Protein AF-A0A2E2UYT7-F1 (afdb_monomer_lite)

pLDDT: mean 88.05, std 10.07, range [50.88, 98.19]

Foldseek 3Di:
DKFKFFFDFPCLVVLCVQCVVVVWDKDFQWAWDFDCDPNDTDTDIDGPDTRMIITDPVRPPPDLVVSCVTHGTPHTDADPVPRHTDDDDPVVVVVSVVVRVDHDPPVPDDVPDDDADCDDPRNVD

Structure (mmCIF, N/CA/C/O backbone):
data_AF-A0A2E2UYT7-F1
#
_entry.id   AF-A0A2E2UYT7-F1
#
loop_
_atom_site.group_PDB
_atom_site.id
_atom_site.type_symbol
_atom_site.label_atom_id
_atom_site.label_alt_id
_atom_site.label_comp_id
_atom_site.label_asym_id
_atom_site.label_entity_id
_atom_site.label_seq_id
_atom_site.pdbx_PDB_ins_code
_atom_site.Cartn_x
_atom_site.Cartn_y
_atom_site.Cartn_z
_atom_site.occupancy
_atom_site.B_iso_or_equiv
_atom_site.auth_seq_id
_atom_site.auth_comp_id
_atom_site.auth_asym_id
_atom_site.auth_atom_id
_atom_site.pdbx_PDB_model_num
ATOM 1 N N . MET A 1 1 ? 12.264 -11.158 -4.122 1.00 91.12 1 MET A N 1
ATOM 2 C CA . MET A 1 1 ? 12.821 -9.828 -3.777 1.00 91.12 1 MET A CA 1
ATOM 3 C C . MET A 1 1 ? 11.719 -8.816 -4.000 1.00 91.12 1 MET A C 1
ATOM 5 O O . MET A 1 1 ? 11.040 -8.932 -5.010 1.00 91.12 1 MET A O 1
ATOM 9 N N . TRP A 1 2 ? 11.521 -7.860 -3.102 1.00 95.00 2 TRP A N 1
ATOM 10 C CA . TRP A 1 2 ? 10.438 -6.883 -3.206 1.00 95.00 2 TRP A CA 1
ATOM 11 C C . TRP A 1 2 ? 10.981 -5.487 -3.465 1.00 95.00 2 TRP A C 1
ATOM 13 O O . TRP A 1 2 ? 11.910 -5.069 -2.789 1.00 95.00 2 TRP A O 1
ATOM 23 N N . ALA A 1 3 ? 10.394 -4.752 -4.403 1.00 94.94 3 ALA A N 1
ATOM 24 C CA . ALA A 1 3 ? 10.626 -3.321 -4.559 1.00 94.94 3 ALA A CA 1
ATOM 25 C C . ALA A 1 3 ? 9.562 -2.506 -3.824 1.00 94.94 3 ALA A C 1
ATOM 27 O O . ALA A 1 3 ? 8.464 -2.992 -3.541 1.00 94.94 3 ALA A O 1
ATOM 28 N N . VAL A 1 4 ? 9.880 -1.240 -3.564 1.00 96.06 4 VAL A N 1
ATOM 29 C CA . VAL A 1 4 ? 8.950 -0.268 -2.983 1.00 96.06 4 VAL A CA 1
ATOM 30 C C . VAL A 1 4 ? 8.527 0.725 -4.056 1.00 96.06 4 VAL A C 1
ATOM 32 O O . VAL A 1 4 ? 9.374 1.355 -4.688 1.00 96.06 4 VAL A O 1
ATOM 35 N N . ALA A 1 5 ? 7.223 0.902 -4.241 1.00 96.56 5 ALA A N 1
ATOM 36 C CA . ALA A 1 5 ? 6.669 1.956 -5.078 1.00 96.56 5 ALA A CA 1
ATOM 37 C C . ALA A 1 5 ? 5.886 2.957 -4.229 1.00 96.56 5 ALA A C 1
ATOM 39 O O . ALA A 1 5 ? 5.172 2.591 -3.296 1.00 96.56 5 ALA A O 1
ATOM 40 N N . GLN A 1 6 ? 6.018 4.233 -4.574 1.00 97.75 6 GLN A N 1
ATOM 41 C CA . GLN A 1 6 ? 5.178 5.296 -4.058 1.00 97.75 6 GLN A CA 1
ATOM 42 C C . GLN A 1 6 ? 3.874 5.332 -4.859 1.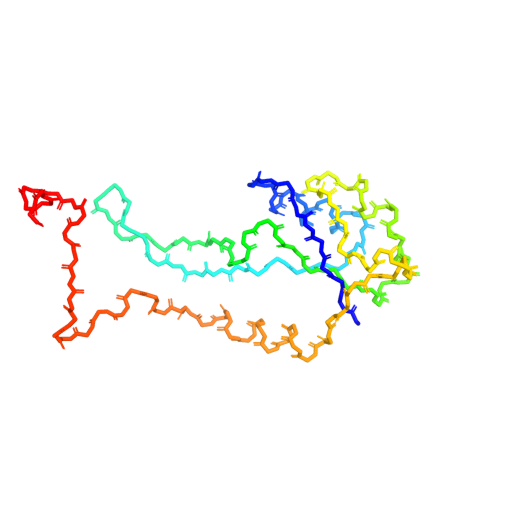00 97.75 6 GLN A C 1
ATOM 44 O O . GLN A 1 6 ? 3.898 5.411 -6.090 1.00 97.75 6 GLN A O 1
ATOM 49 N N . THR A 1 7 ? 2.736 5.317 -4.178 1.00 98.19 7 THR A N 1
ATOM 50 C CA . THR A 1 7 ? 1.414 5.502 -4.779 1.00 98.19 7 THR A CA 1
ATOM 51 C C . THR A 1 7 ? 1.043 6.984 -4.820 1.00 98.19 7 THR A C 1
ATOM 53 O O . THR A 1 7 ? 1.644 7.830 -4.154 1.00 98.19 7 THR A O 1
ATOM 56 N N . LYS A 1 8 ? 0.024 7.325 -5.607 1.00 97.50 8 LYS A N 1
ATOM 57 C CA . LYS A 1 8 ? -0.636 8.628 -5.519 1.00 97.50 8 LYS A CA 1
ATOM 58 C C . LYS A 1 8 ? -1.403 8.719 -4.190 1.00 97.50 8 LYS A C 1
ATOM 60 O O . LYS A 1 8 ? -1.909 7.690 -3.728 1.00 97.50 8 LYS A O 1
ATOM 65 N N . PRO A 1 9 ? -1.539 9.923 -3.603 1.00 96.19 9 PRO A N 1
ATOM 66 C CA . PRO A 1 9 ? -2.259 10.102 -2.348 1.00 96.19 9 PRO A CA 1
ATOM 67 C C . PRO A 1 9 ? -3.666 9.505 -2.386 1.00 96.19 9 PRO A C 1
ATOM 69 O O . PRO A 1 9 ? -4.446 9.837 -3.282 1.00 96.19 9 PRO A O 1
ATOM 72 N N . LYS A 1 10 ? -3.991 8.649 -1.407 1.00 94.56 10 LYS A N 1
ATOM 73 C CA . LYS A 1 10 ? -5.303 7.990 -1.246 1.00 94.56 10 LYS A CA 1
ATOM 74 C C . LYS A 1 10 ? -5.708 7.055 -2.401 1.00 94.56 10 LYS A C 1
ATOM 76 O O . LYS A 1 10 ? -6.884 6.717 -2.530 1.00 94.56 10 LYS A O 1
ATOM 81 N N . GLN A 1 11 ? -4.774 6.669 -3.274 1.00 97.50 11 GLN A N 1
ATOM 82 C CA . GLN A 1 11 ? -5.019 5.752 -4.397 1.00 97.50 11 GLN A CA 1
ATOM 83 C C . GLN A 1 11 ? -4.328 4.394 -4.222 1.00 97.50 11 GLN A C 1
ATOM 85 O O . GLN A 1 11 ? -4.157 3.667 -5.195 1.00 97.50 11 GLN A O 1
ATOM 90 N N . GLU A 1 12 ? -3.948 4.028 -3.002 1.00 97.75 12 GLU A N 1
ATOM 91 C CA . GLU A 1 12 ? -3.230 2.793 -2.684 1.00 97.75 12 GLU A CA 1
ATOM 92 C C . GLU A 1 12 ? -3.985 1.545 -3.157 1.00 97.75 12 GLU A C 1
ATOM 94 O O . GLU A 1 12 ? -3.436 0.733 -3.898 1.00 97.75 12 GLU A O 1
ATOM 99 N N . HIS A 1 13 ? -5.272 1.433 -2.817 1.00 97.00 13 HIS A N 1
ATOM 100 C CA . HIS A 1 13 ? -6.115 0.314 -3.253 1.00 97.00 13 HIS A CA 1
ATOM 101 C C . HIS A 1 13 ? -6.292 0.274 -4.774 1.00 97.00 13 HIS A C 1
ATOM 103 O O . HIS A 1 13 ? -6.305 -0.792 -5.382 1.00 97.00 13 HIS A O 1
ATOM 109 N N . LYS A 1 14 ? -6.389 1.444 -5.417 1.00 97.69 14 LYS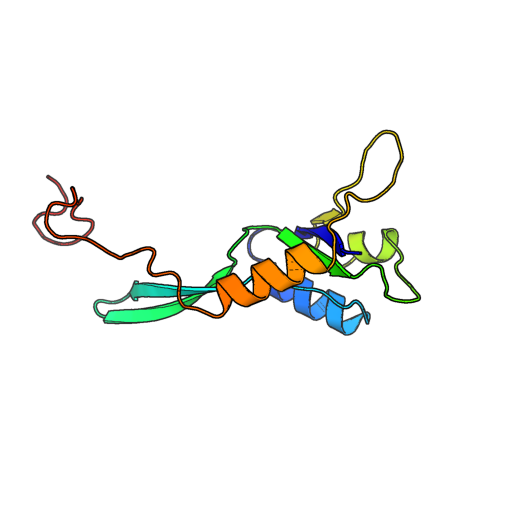 A N 1
ATOM 110 C CA . LYS A 1 14 ? -6.463 1.528 -6.880 1.00 97.69 14 LYS A CA 1
ATOM 111 C C . LYS A 1 14 ? -5.159 1.040 -7.515 1.00 97.69 14 LYS A C 1
ATOM 113 O O . LYS A 1 14 ? -5.204 0.321 -8.508 1.00 97.69 14 LYS A O 1
ATOM 118 N N . ALA A 1 15 ? -4.018 1.412 -6.940 1.00 97.75 15 ALA A N 1
ATOM 119 C CA . ALA A 1 15 ? -2.712 0.951 -7.387 1.00 97.75 15 ALA A CA 1
ATOM 120 C C . ALA A 1 15 ? -2.582 -0.573 -7.252 1.00 97.75 15 ALA A C 1
ATOM 122 O O . ALA A 1 15 ? -2.186 -1.224 -8.213 1.00 97.75 15 ALA A O 1
ATOM 123 N N . GLU A 1 16 ? -2.980 -1.137 -6.108 1.00 97.62 16 GLU A N 1
ATOM 124 C CA . GLU A 1 16 ? -2.995 -2.585 -5.860 1.00 97.62 16 GLU A CA 1
ATOM 125 C C . GLU A 1 16 ? -3.828 -3.335 -6.909 1.00 97.62 16 GLU A C 1
ATOM 127 O O . GLU A 1 16 ? -3.326 -4.258 -7.549 1.00 97.62 16 GLU A O 1
ATOM 132 N N . ILE A 1 17 ? -5.070 -2.900 -7.153 1.00 97.94 17 ILE A N 1
ATOM 133 C CA . ILE A 1 17 ? -5.956 -3.515 -8.155 1.00 97.94 17 ILE A CA 1
ATOM 134 C C . ILE A 1 17 ? -5.315 -3.483 -9.547 1.00 97.94 17 ILE A C 1
ATOM 136 O O . ILE A 1 17 ? -5.271 -4.503 -10.232 1.00 97.94 17 ILE A O 1
ATOM 140 N N . ASN A 1 18 ? -4.787 -2.332 -9.974 1.00 97.25 18 ASN A N 1
ATOM 141 C CA . ASN A 1 18 ? -4.212 -2.205 -11.314 1.00 97.25 18 ASN A CA 1
ATOM 142 C C . ASN A 1 18 ? -2.910 -2.996 -11.479 1.00 97.25 18 ASN A C 1
ATOM 144 O O . ASN A 1 18 ? -2.685 -3.555 -12.550 1.00 97.25 18 ASN A O 1
ATOM 148 N N . LEU A 1 19 ? -2.070 -3.065 -10.443 1.00 95.38 19 LEU A N 1
ATOM 149 C CA . LEU A 1 19 ? -0.866 -3.896 -10.450 1.00 95.38 19 LEU A CA 1
ATOM 150 C C . LEU A 1 19 ? -1.228 -5.380 -10.557 1.00 95.38 19 LEU A C 1
ATOM 152 O O . LEU A 1 19 ? -0.682 -6.074 -11.414 1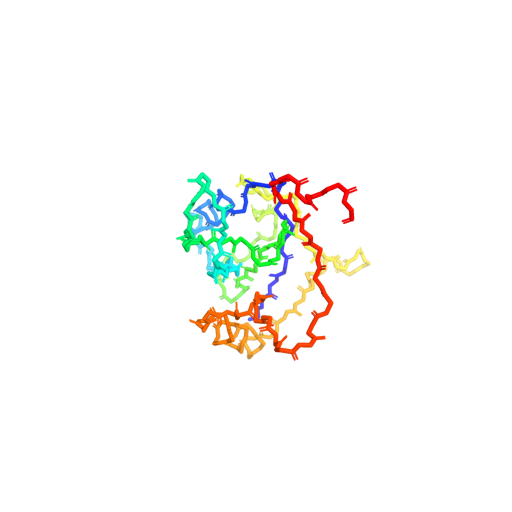.00 95.38 19 LEU A O 1
ATOM 156 N N . ASN A 1 20 ? -2.194 -5.843 -9.758 1.00 94.75 20 ASN A N 1
ATOM 157 C CA . ASN A 1 20 ? -2.673 -7.225 -9.808 1.00 94.75 20 ASN A CA 1
ATOM 158 C C . ASN A 1 20 ? -3.270 -7.566 -11.185 1.00 94.75 20 ASN A C 1
ATOM 160 O O . ASN A 1 20 ? -2.958 -8.615 -11.741 1.00 94.75 20 ASN A O 1
ATOM 164 N N . ASN A 1 21 ? -4.051 -6.658 -11.783 1.00 94.75 21 ASN A N 1
ATOM 165 C CA . ASN A 1 21 ? -4.613 -6.833 -13.129 1.00 94.75 21 ASN A CA 1
ATOM 166 C C . ASN A 1 21 ? -3.539 -6.914 -14.227 1.00 94.75 21 ASN A C 1
ATOM 168 O O . ASN A 1 21 ? -3.741 -7.577 -15.239 1.00 94.75 21 ASN A O 1
ATOM 172 N N . GLN A 1 22 ? -2.394 -6.256 -14.037 1.00 92.06 22 GLN A N 1
ATOM 173 C CA . GLN A 1 22 ? -1.237 -6.359 -14.935 1.00 92.06 22 GLN A CA 1
ATOM 174 C C . GLN A 1 22 ? -0.388 -7.618 -14.680 1.00 92.06 22 GLN A C 1
ATOM 176 O O . GLN A 1 22 ? 0.623 -7.821 -15.354 1.00 92.06 22 GLN A O 1
ATOM 181 N N . GLY A 1 23 ? -0.779 -8.461 -13.719 1.00 92.00 23 GLY A N 1
ATOM 182 C CA . GLY A 1 23 ? -0.074 -9.689 -13.356 1.00 92.00 23 GLY A CA 1
ATOM 183 C C . GLY A 1 23 ? 1.088 -9.485 -12.382 1.00 92.00 23 GLY A C 1
ATOM 184 O O . GLY A 1 23 ? 1.862 -10.415 -12.162 1.00 92.00 23 GLY A O 1
ATOM 185 N N . TYR A 1 24 ? 1.232 -8.297 -11.785 1.00 92.81 24 TYR A N 1
ATOM 186 C CA . TYR A 1 24 ? 2.219 -8.078 -10.732 1.00 92.81 24 TYR A CA 1
ATOM 187 C C . TYR A 1 24 ? 1.692 -8.589 -9.400 1.00 92.81 24 TYR A C 1
ATOM 189 O O . TYR A 1 24 ? 0.635 -8.173 -8.932 1.00 92.81 24 TYR A O 1
ATOM 197 N N . ARG A 1 25 ? 2.485 -9.424 -8.728 1.00 93.50 25 ARG A N 1
ATOM 198 C CA . ARG A 1 25 ? 2.248 -9.740 -7.322 1.00 93.50 25 ARG A CA 1
ATOM 199 C C . ARG A 1 25 ? 2.658 -8.535 -6.480 1.00 93.50 25 ARG A C 1
ATOM 201 O O . ARG A 1 25 ? 3.822 -8.141 -6.475 1.00 93.50 25 ARG A O 1
ATOM 208 N N . CYS A 1 26 ? 1.709 -7.951 -5.758 1.00 94.44 26 CYS A N 1
ATOM 209 C CA . CYS A 1 26 ? 1.967 -6.830 -4.864 1.00 94.44 26 CYS A CA 1
ATOM 210 C C . CYS A 1 26 ? 1.461 -7.106 -3.443 1.00 94.44 26 CYS A C 1
ATOM 212 O O . CYS A 1 26 ? 0.808 -8.113 -3.161 1.00 94.44 26 CYS A O 1
ATOM 214 N N . TYR A 1 27 ? 1.857 -6.248 -2.512 1.00 96.25 27 TYR A N 1
ATOM 215 C CA . TYR A 1 27 ? 1.414 -6.288 -1.132 1.00 96.25 27 TYR A CA 1
ATOM 216 C C . TYR A 1 27 ? 1.208 -4.864 -0.633 1.00 96.25 27 TYR A C 1
ATOM 218 O O . TYR A 1 27 ? 2.174 -4.110 -0.480 1.00 96.25 27 TYR A O 1
ATOM 226 N N . LEU A 1 28 ? -0.052 -4.521 -0.364 1.00 96.88 28 LEU A N 1
ATOM 227 C CA . LEU A 1 28 ? -0.443 -3.312 0.343 1.00 96.88 28 LEU A CA 1
ATOM 228 C C . LEU A 1 28 ? -0.615 -3.637 1.837 1.00 96.88 28 LEU A C 1
ATOM 230 O O . LEU A 1 28 ? -1.535 -4.367 2.208 1.00 96.88 28 LEU A O 1
ATOM 234 N N . PRO A 1 29 ? 0.260 -3.137 2.724 1.00 95.19 29 PRO A N 1
ATOM 235 C CA . PRO A 1 29 ? 0.135 -3.389 4.152 1.00 95.19 29 PRO A CA 1
ATOM 236 C C . PRO A 1 29 ? -1.070 -2.643 4.718 1.00 95.19 29 PRO A C 1
ATOM 238 O O . PRO A 1 29 ? -1.103 -1.410 4.739 1.00 95.19 29 PRO A O 1
ATOM 241 N N . LEU A 1 30 ? -2.036 -3.409 5.210 1.00 92.88 30 LEU A N 1
ATOM 242 C CA . LEU A 1 30 ? -3.230 -2.901 5.867 1.00 92.88 30 LEU A CA 1
ATOM 243 C C . LEU A 1 30 ? -3.195 -3.235 7.353 1.00 92.88 30 LEU A C 1
ATOM 245 O O . LEU A 1 30 ? -2.626 -4.243 7.776 1.00 92.88 30 LEU A O 1
ATOM 249 N N . ILE A 1 31 ? -3.834 -2.383 8.140 1.00 90.12 31 ILE A N 1
ATOM 250 C CA . ILE A 1 31 ? -4.009 -2.557 9.571 1.00 90.12 31 ILE A CA 1
ATOM 251 C C . ILE A 1 31 ? -5.481 -2.416 9.931 1.00 90.12 31 ILE A C 1
ATOM 253 O O . ILE A 1 31 ? -6.174 -1.525 9.448 1.00 90.12 31 ILE A O 1
ATOM 257 N N . ASN A 1 32 ? -5.954 -3.288 10.817 1.00 86.06 32 ASN A N 1
ATOM 258 C CA . ASN A 1 32 ? -7.279 -3.160 11.404 1.00 86.06 32 ASN A CA 1
ATOM 259 C C . ASN A 1 32 ? -7.176 -2.347 12.691 1.00 86.06 32 ASN A C 1
ATOM 261 O O . ASN A 1 32 ? -6.512 -2.767 13.641 1.00 86.06 32 ASN A O 1
ATOM 265 N N . ARG A 1 33 ? -7.850 -1.197 12.728 1.00 82.94 33 ARG A N 1
ATOM 266 C CA . ARG A 1 33 ? -7.876 -0.301 13.886 1.00 82.94 33 ARG A CA 1
ATOM 267 C C . ARG A 1 33 ? -9.311 0.022 14.283 1.00 82.94 33 ARG A C 1
ATOM 269 O O . ARG A 1 33 ? -10.161 0.272 13.430 1.00 82.94 33 ARG A O 1
ATOM 276 N N . LYS A 1 34 ? -9.575 0.072 15.592 1.00 83.38 34 LYS A N 1
ATOM 277 C CA . LYS A 1 34 ? -10.831 0.611 16.123 1.00 83.38 34 LYS A CA 1
ATOM 278 C C . LYS A 1 34 ? -10.802 2.137 16.058 1.00 83.38 34 LYS A C 1
ATOM 280 O O . LYS A 1 34 ? -9.910 2.770 16.627 1.00 83.38 34 LYS A O 1
ATOM 285 N N . LYS A 1 35 ? -11.779 2.729 15.380 1.00 81.75 35 LYS A N 1
ATOM 286 C CA . LYS A 1 35 ? -11.994 4.176 15.310 1.00 81.75 35 LYS A CA 1
ATOM 287 C C . LYS A 1 35 ? -13.356 4.520 15.890 1.00 81.75 35 LYS A C 1
ATOM 289 O O . LYS A 1 35 ? -14.318 3.782 15.702 1.00 81.75 35 LYS A O 1
ATOM 294 N N . PHE A 1 36 ? -13.434 5.656 16.573 1.00 82.00 36 PHE A N 1
ATOM 295 C CA . PHE A 1 36 ? -14.695 6.186 17.073 1.00 82.00 36 PHE A CA 1
ATOM 296 C C . PHE A 1 36 ? -15.322 7.108 16.019 1.00 82.00 36 PHE A C 1
ATOM 298 O O . PHE A 1 36 ? -14.867 8.236 15.804 1.00 82.00 36 PHE A O 1
ATOM 305 N N . ILE A 1 37 ? -16.334 6.604 15.315 1.00 84.88 37 ILE A N 1
ATOM 306 C CA . ILE A 1 37 ? -16.983 7.255 14.170 1.00 84.88 37 ILE A CA 1
ATOM 307 C C . ILE A 1 37 ? -18.483 7.305 14.452 1.00 84.88 37 ILE A C 1
ATOM 309 O O . ILE A 1 37 ? -19.061 6.278 14.779 1.00 84.88 37 ILE A O 1
ATOM 313 N N . LYS A 1 38 ? -19.114 8.480 14.298 1.00 84.69 38 LYS A N 1
ATOM 314 C CA . LYS A 1 38 ? -20.565 8.672 14.522 1.00 84.69 38 LYS A CA 1
ATOM 315 C C . LYS A 1 38 ? -21.050 8.036 15.838 1.00 84.69 38 LYS A C 1
ATOM 317 O O . LYS A 1 38 ? -21.970 7.230 15.845 1.00 84.69 38 LYS A O 1
ATOM 322 N N . ASP A 1 39 ? -20.350 8.357 16.923 1.00 83.56 39 ASP A N 1
ATOM 323 C CA . ASP A 1 39 ? -20.639 7.902 18.288 1.00 83.56 39 ASP A CA 1
ATOM 324 C C . ASP A 1 39 ? -20.618 6.382 18.520 1.00 83.56 39 ASP A C 1
ATOM 326 O O . ASP A 1 39 ? -21.097 5.892 19.539 1.00 83.56 39 ASP A O 1
ATOM 330 N N . THR A 1 40 ? -19.989 5.626 17.617 1.00 86.06 40 THR A N 1
ATOM 331 C CA . THR A 1 40 ? -19.785 4.186 17.775 1.00 86.06 40 THR A CA 1
ATOM 332 C C . THR A 1 40 ? -18.347 3.769 17.467 1.00 86.06 40 THR A C 1
ATOM 334 O O . THR A 1 40 ? -17.628 4.406 16.688 1.00 86.06 40 THR A O 1
ATOM 337 N N . TRP A 1 41 ? -17.896 2.692 18.111 1.00 85.06 41 TRP A N 1
ATOM 338 C CA . TRP A 1 41 ? -16.600 2.078 17.844 1.00 85.06 41 TRP A CA 1
ATOM 339 C C . TRP A 1 41 ? -16.708 1.145 16.641 1.00 85.06 41 TRP A C 1
ATOM 341 O O . TRP A 1 41 ? -17.349 0.100 16.709 1.00 85.06 41 TRP A O 1
ATOM 351 N N . VAL A 1 42 ? -16.033 1.504 15.552 1.00 87.12 42 VAL A N 1
ATOM 352 C CA . VAL A 1 42 ? -16.008 0.727 14.310 1.00 87.12 42 VAL A CA 1
ATOM 353 C C . VAL A 1 42 ? -14.602 0.196 14.070 1.00 87.12 42 VAL A C 1
ATOM 355 O O . VAL A 1 42 ? -13.619 0.929 14.188 1.00 87.12 42 VAL A O 1
ATOM 358 N N . SER A 1 43 ? -14.496 -1.082 13.715 1.00 84.69 43 SER A N 1
ATOM 359 C CA . SER A 1 43 ? -13.254 -1.661 13.200 1.00 84.69 43 SER A CA 1
ATOM 360 C C . SER A 1 43 ? -13.102 -1.277 11.731 1.00 84.69 43 SER A C 1
ATOM 362 O O . SER A 1 43 ? -13.922 -1.665 10.902 1.00 84.69 43 SER A O 1
ATOM 364 N N . CYS A 1 44 ? -12.063 -0.517 11.401 1.00 86.94 44 CYS A N 1
ATOM 365 C CA . CYS A 1 44 ? -11.766 -0.106 10.033 1.00 86.94 44 CYS A CA 1
ATOM 366 C C . CYS A 1 44 ? -10.409 -0.660 9.600 1.00 86.94 44 CYS A C 1
ATOM 368 O O . CYS A 1 44 ? -9.453 -0.634 10.378 1.00 86.94 44 CYS A O 1
ATOM 370 N N . SER A 1 45 ? -10.327 -1.116 8.350 1.00 88.31 45 SER A N 1
ATOM 371 C CA . SER A 1 45 ? -9.050 -1.408 7.706 1.00 88.31 45 SER A CA 1
ATOM 372 C C . SER A 1 45 ? -8.487 -0.116 7.117 1.00 88.31 45 SER A C 1
ATOM 374 O O . SER A 1 45 ? -9.200 0.607 6.420 1.00 88.31 45 SER A O 1
ATOM 376 N N . GLU A 1 46 ? -7.241 0.212 7.432 1.00 89.94 46 GLU A N 1
ATOM 377 C CA . GLU A 1 46 ? -6.542 1.377 6.895 1.00 89.94 46 GLU A CA 1
ATOM 378 C C . GLU A 1 46 ? -5.157 1.000 6.376 1.00 89.94 46 GLU A C 1
ATOM 380 O O . GLU A 1 46 ? -4.570 -0.004 6.781 1.00 89.94 46 GLU A O 1
ATOM 385 N N . VAL A 1 47 ? -4.627 1.817 5.469 1.00 93.62 47 VAL A N 1
ATOM 386 C CA . VAL A 1 47 ? -3.263 1.657 4.967 1.00 93.62 47 VAL A CA 1
ATOM 387 C C . VAL A 1 47 ? -2.274 1.919 6.100 1.00 93.62 47 VAL A C 1
ATOM 389 O O . VAL A 1 47 ? -2.312 2.974 6.730 1.00 93.62 47 VAL A O 1
ATOM 392 N N . PHE A 1 48 ? -1.363 0.975 6.334 1.00 93.12 48 PHE A N 1
ATOM 393 C CA . PHE A 1 48 ? -0.358 1.092 7.391 1.00 93.12 48 PHE A CA 1
ATOM 394 C C . PHE A 1 48 ? 0.786 2.040 7.000 1.00 93.12 48 PHE A C 1
ATOM 396 O O . PHE A 1 48 ? 1.185 2.888 7.793 1.00 93.12 48 PHE A O 1
ATOM 403 N N . PHE A 1 49 ? 1.279 1.945 5.760 1.00 93.25 49 PHE A N 1
ATOM 404 C CA . PHE A 1 49 ? 2.261 2.880 5.202 1.00 93.25 49 PHE A CA 1
ATOM 405 C C . PHE A 1 49 ? 1.610 3.745 4.128 1.00 93.25 49 PHE A C 1
ATOM 407 O O . PHE A 1 49 ? 1.448 3.321 2.986 1.00 93.25 49 PHE A O 1
ATOM 414 N N . SER A 1 50 ? 1.217 4.961 4.506 1.00 93.81 50 SER A N 1
ATOM 415 C CA . SER A 1 50 ? 0.581 5.902 3.580 1.00 93.81 50 SER A CA 1
ATOM 416 C C . SER A 1 50 ? 1.457 6.150 2.352 1.00 93.81 50 SER A C 1
ATOM 418 O O . SER A 1 50 ? 2.656 6.392 2.486 1.00 93.81 50 SER A O 1
ATOM 420 N N . ASN A 1 51 ? 0.844 6.145 1.169 1.00 96.75 51 ASN A N 1
ATOM 421 C CA . ASN A 1 51 ? 1.492 6.356 -0.123 1.00 96.75 51 ASN A CA 1
ATOM 422 C C . ASN A 1 51 ? 2.521 5.295 -0.556 1.00 96.75 51 ASN A C 1
ATOM 424 O O . ASN A 1 51 ? 3.311 5.586 -1.453 1.00 96.75 51 ASN A O 1
ATOM 428 N N . TYR A 1 52 ? 2.564 4.100 0.044 1.00 96.75 52 TYR A N 1
ATOM 429 C CA . TYR A 1 52 ? 3.539 3.067 -0.329 1.00 96.75 52 TYR A CA 1
ATOM 430 C C . TYR A 1 52 ? 2.907 1.696 -0.551 1.00 96.75 52 TYR A C 1
ATOM 432 O O . TYR A 1 52 ? 1.982 1.288 0.147 1.00 96.75 52 TYR A O 1
ATOM 440 N N . ILE A 1 53 ? 3.470 0.962 -1.509 1.00 97.00 53 ILE A N 1
ATOM 441 C CA . ILE A 1 53 ? 3.115 -0.422 -1.817 1.00 97.00 53 ILE A CA 1
ATOM 442 C C . ILE A 1 53 ? 4.374 -1.228 -2.149 1.00 97.00 53 ILE A C 1
ATOM 444 O O . ILE A 1 53 ? 5.342 -0.695 -2.698 1.00 97.00 53 ILE A O 1
ATOM 448 N N . PHE A 1 54 ? 4.364 -2.518 -1.816 1.00 96.88 54 PHE A N 1
ATOM 449 C CA . PHE A 1 54 ? 5.452 -3.438 -2.135 1.00 96.88 54 PHE A CA 1
ATOM 450 C C . PHE A 1 54 ? 5.112 -4.261 -3.379 1.00 96.88 54 PHE A C 1
ATOM 452 O O . PHE A 1 54 ? 3.983 -4.727 -3.521 1.00 96.88 54 PHE A O 1
ATOM 459 N N . ILE A 1 55 ? 6.086 -4.470 -4.265 1.00 95.38 55 ILE A N 1
ATOM 460 C CA . ILE A 1 55 ? 5.913 -5.216 -5.521 1.00 95.38 55 ILE A CA 1
ATOM 461 C C . ILE A 1 55 ? 6.956 -6.328 -5.604 1.00 95.38 55 ILE A C 1
ATOM 463 O O . ILE A 1 55 ? 8.146 -6.074 -5.432 1.00 95.38 55 ILE A O 1
ATOM 467 N N . ASP A 1 56 ? 6.520 -7.555 -5.868 1.00 94.25 56 ASP A N 1
ATOM 468 C CA . ASP A 1 56 ? 7.392 -8.719 -5.981 1.00 94.25 56 ASP A CA 1
ATOM 469 C C . ASP A 1 56 ? 8.102 -8.737 -7.341 1.00 94.25 56 ASP A C 1
ATOM 471 O O . ASP A 1 56 ? 7.487 -8.877 -8.404 1.00 94.25 56 ASP A O 1
ATOM 475 N N . LEU A 1 57 ? 9.425 -8.615 -7.291 1.00 88.75 57 LEU A N 1
ATOM 476 C CA . LEU A 1 57 ? 10.305 -8.619 -8.453 1.00 88.75 57 LEU A CA 1
ATOM 477 C C . LEU A 1 57 ? 10.600 -10.023 -8.990 1.00 88.75 57 LEU A C 1
ATOM 479 O O . LEU A 1 57 ? 11.203 -10.134 -10.049 1.00 88.75 57 LEU A O 1
ATOM 483 N N . SER A 1 58 ? 10.202 -11.090 -8.287 1.00 82.88 58 SER A N 1
ATOM 484 C CA . SER A 1 58 ? 10.343 -12.463 -8.802 1.00 82.88 58 SER A CA 1
ATOM 485 C C . SER A 1 58 ? 9.381 -12.775 -9.954 1.00 82.88 58 SER A C 1
ATOM 487 O O . SER A 1 58 ? 9.518 -13.797 -10.623 1.00 82.88 58 SER A O 1
ATOM 489 N N . SER A 1 59 ? 8.427 -11.878 -10.214 1.00 68.00 59 SER A N 1
ATOM 490 C CA . SER A 1 59 ? 7.535 -11.945 -11.365 1.00 68.00 59 SER A CA 1
ATOM 491 C C . SER A 1 59 ? 8.360 -11.946 -12.663 1.00 68.00 59 SER A C 1
ATOM 493 O O . SER A 1 59 ? 9.091 -10.994 -12.925 1.00 68.00 59 SER A O 1
ATOM 495 N N . ILE A 1 60 ? 8.194 -12.980 -13.497 1.00 56.38 60 ILE A N 1
ATOM 496 C CA . ILE A 1 60 ? 8.945 -13.241 -14.750 1.00 56.38 60 ILE A CA 1
ATOM 497 C C . ILE A 1 60 ? 9.036 -12.033 -15.712 1.00 56.38 60 ILE A C 1
ATOM 499 O O . ILE A 1 60 ? 9.948 -11.967 -16.527 1.00 56.38 60 ILE A O 1
ATOM 503 N N . ASN A 1 61 ? 8.144 -11.044 -15.581 1.00 63.25 61 ASN A N 1
ATOM 504 C CA . ASN A 1 61 ? 8.061 -9.854 -16.433 1.00 63.25 61 ASN A CA 1
ATOM 505 C C . ASN A 1 61 ? 8.153 -8.525 -15.652 1.00 63.25 61 ASN A C 1
ATOM 507 O O . ASN A 1 61 ? 7.452 -7.563 -15.988 1.00 63.25 61 ASN A O 1
ATOM 511 N N . ALA A 1 62 ? 8.963 -8.453 -14.589 1.00 69.75 62 ALA A N 1
ATOM 512 C CA . ALA A 1 62 ? 9.149 -7.245 -13.777 1.00 69.75 62 ALA A CA 1
ATOM 513 C C . ALA A 1 62 ? 9.749 -6.065 -14.580 1.00 69.75 62 ALA A C 1
ATOM 515 O O . ALA A 1 62 ? 10.935 -5.766 -14.516 1.00 69.75 62 ALA A O 1
ATOM 516 N N . ASN A 1 63 ? 8.908 -5.371 -15.350 1.00 84.88 63 ASN A N 1
ATOM 517 C CA . ASN A 1 63 ? 9.258 -4.179 -16.112 1.00 84.88 63 ASN A CA 1
ATOM 518 C C . ASN A 1 63 ? 8.982 -2.918 -15.277 1.00 84.88 63 ASN A C 1
ATOM 520 O O . ASN A 1 63 ? 7.831 -2.517 -15.089 1.00 84.88 63 ASN A O 1
ATOM 524 N N . PHE A 1 64 ? 10.046 -2.266 -14.805 1.00 88.12 64 PHE A N 1
ATOM 525 C CA . PHE A 1 64 ? 9.950 -1.078 -13.949 1.00 88.12 64 PHE A CA 1
ATOM 526 C C . PHE A 1 64 ? 9.248 0.108 -14.624 1.00 88.12 64 PHE A C 1
ATOM 528 O O . PHE A 1 64 ? 8.549 0.870 -13.956 1.00 88.12 64 PHE A O 1
ATOM 535 N N . SER A 1 65 ? 9.369 0.241 -15.949 1.00 88.56 65 SER A N 1
ATOM 536 C CA . SER A 1 65 ? 8.658 1.277 -16.703 1.00 88.56 65 SER A CA 1
ATOM 537 C C . SER A 1 65 ? 7.143 1.044 -16.682 1.00 88.56 65 SER A C 1
ATOM 539 O O . SER A 1 65 ? 6.376 1.981 -16.457 1.00 88.56 65 SER A O 1
ATOM 541 N N . LYS A 1 66 ? 6.683 -0.208 -16.817 1.00 91.25 66 LYS A N 1
ATOM 542 C CA . LYS A 1 66 ? 5.248 -0.540 -16.708 1.00 91.25 66 LYS A CA 1
ATOM 543 C C . LYS A 1 66 ? 4.690 -0.254 -15.311 1.00 91.25 66 LYS A C 1
ATOM 545 O O . LYS A 1 66 ? 3.604 0.309 -15.192 1.00 91.25 66 LYS A O 1
ATOM 550 N N . ILE A 1 67 ? 5.463 -0.543 -14.262 1.00 92.94 67 ILE A N 1
ATOM 551 C CA . ILE A 1 67 ? 5.080 -0.216 -12.879 1.00 92.94 67 ILE A CA 1
ATOM 552 C C . ILE A 1 67 ? 4.864 1.296 -12.715 1.00 92.94 67 ILE A C 1
ATOM 554 O O . ILE A 1 67 ? 3.830 1.710 -12.195 1.00 92.94 67 ILE A O 1
ATOM 558 N N . ASN A 1 68 ? 5.790 2.127 -13.207 1.00 93.88 68 ASN A N 1
ATOM 559 C CA . ASN A 1 68 ? 5.660 3.591 -13.143 1.00 93.88 68 ASN A CA 1
ATOM 560 C C . ASN A 1 68 ? 4.432 4.122 -13.898 1.00 93.88 68 ASN A C 1
ATOM 562 O O . ASN A 1 68 ? 3.838 5.112 -13.482 1.00 93.88 68 ASN A O 1
ATOM 566 N N . ASN A 1 69 ? 4.030 3.447 -14.975 1.00 94.44 69 ASN A N 1
ATOM 567 C CA . ASN A 1 69 ? 2.862 3.807 -15.780 1.00 94.44 69 ASN A CA 1
ATOM 568 C C . ASN A 1 69 ? 1.543 3.200 -15.265 1.00 94.44 69 ASN A C 1
ATOM 570 O O . ASN A 1 69 ? 0.503 3.329 -15.911 1.00 94.44 69 ASN A O 1
ATOM 574 N N . THR A 1 70 ? 1.545 2.547 -14.101 1.00 96.19 70 THR A N 1
ATOM 575 C CA . THR A 1 70 ? 0.331 1.966 -13.523 1.00 96.19 70 THR A CA 1
ATOM 576 C C . THR A 1 70 ? -0.545 3.029 -12.859 1.00 96.19 70 THR A C 1
ATOM 578 O O . THR A 1 70 ? -0.087 3.833 -12.046 1.00 96.19 70 THR A O 1
ATOM 581 N N . TYR A 1 71 ? -1.850 3.020 -13.147 1.00 97.44 71 TYR A N 1
ATOM 582 C CA . TYR A 1 71 ? -2.799 3.936 -12.513 1.00 97.44 71 TYR A CA 1
ATOM 583 C C . TYR A 1 71 ? -2.813 3.785 -10.986 1.00 97.44 71 TYR A C 1
ATOM 585 O O . TYR A 1 71 ? -3.107 2.719 -10.448 1.00 97.44 71 TYR A O 1
ATOM 593 N N . GLY A 1 72 ? -2.554 4.893 -10.291 1.00 96.62 72 GLY A N 1
ATOM 594 C CA . GLY A 1 72 ? -2.437 4.935 -8.832 1.00 96.62 72 GLY A CA 1
ATOM 595 C C . GLY A 1 72 ? -0.992 4.870 -8.333 1.00 96.62 72 GLY A C 1
ATOM 596 O O . GLY A 1 72 ? -0.764 5.177 -7.169 1.00 96.62 72 GLY A O 1
ATOM 597 N N . ILE A 1 73 ? -0.012 4.571 -9.192 1.00 97.81 73 ILE A N 1
ATOM 598 C CA . ILE A 1 73 ? 1.417 4.698 -8.883 1.00 97.81 73 ILE A CA 1
ATOM 599 C C . ILE A 1 73 ? 1.896 6.121 -9.194 1.00 97.81 73 ILE A C 1
ATOM 601 O O . ILE A 1 73 ? 1.444 6.764 -10.142 1.00 97.81 73 ILE A O 1
ATOM 605 N N . SER A 1 74 ? 2.762 6.637 -8.324 1.00 97.38 74 SER A N 1
ATOM 606 C CA . SER A 1 74 ? 3.514 7.877 -8.521 1.00 97.38 74 SER A CA 1
ATOM 607 C C . SER A 1 74 ? 4.875 7.559 -9.138 1.00 97.38 74 SER A C 1
ATOM 609 O O . SER A 1 74 ? 5.194 8.053 -10.215 1.00 97.38 74 SER A O 1
ATOM 611 N N . LYS A 1 75 ? 5.662 6.705 -8.470 1.00 95.38 75 LYS A N 1
ATOM 612 C CA . LYS A 1 75 ? 6.975 6.250 -8.947 1.00 95.38 75 LYS A CA 1
ATOM 613 C C . LYS A 1 75 ? 7.485 5.045 -8.162 1.00 95.38 75 LYS A C 1
ATOM 615 O O . LYS A 1 75 ? 7.209 4.915 -6.971 1.00 95.38 75 LYS A O 1
ATOM 620 N N . LEU A 1 76 ? 8.301 4.217 -8.793 1.00 95.25 76 LEU A N 1
ATOM 621 C CA . LEU A 1 76 ? 9.137 3.217 -8.140 1.00 95.25 76 LEU A CA 1
ATOM 622 C C . LEU A 1 76 ? 10.289 3.908 -7.395 1.00 95.25 76 LEU A C 1
ATOM 624 O O . LEU A 1 76 ? 10.880 4.863 -7.906 1.00 95.25 76 LEU A O 1
ATOM 628 N N . LEU A 1 77 ? 10.621 3.439 -6.192 1.00 95.06 77 LEU A N 1
ATOM 629 C CA . LEU A 1 77 ? 11.796 3.924 -5.475 1.00 95.06 77 LEU A CA 1
ATOM 630 C C . LEU A 1 77 ? 13.044 3.251 -6.040 1.00 95.06 77 LEU A C 1
ATOM 632 O O . LEU A 1 77 ? 13.252 2.050 -5.869 1.00 95.06 77 LEU A O 1
ATOM 636 N N . VAL A 1 78 ? 13.877 4.051 -6.695 1.00 93.00 78 VAL A N 1
ATOM 637 C CA . VAL A 1 78 ? 15.131 3.620 -7.313 1.00 93.00 78 VAL A CA 1
ATOM 638 C C . VAL A 1 78 ? 16.299 4.414 -6.749 1.00 93.00 78 VAL A C 1
ATOM 640 O O . VAL A 1 78 ? 16.152 5.586 -6.388 1.00 93.00 78 VAL A O 1
ATOM 643 N N . ASN A 1 79 ? 17.463 3.776 -6.693 1.00 89.62 79 ASN A N 1
ATOM 644 C CA . ASN A 1 79 ? 18.726 4.469 -6.520 1.00 89.62 79 ASN A CA 1
ATOM 645 C C . ASN A 1 79 ? 18.972 5.326 -7.773 1.00 89.62 79 ASN A C 1
ATOM 647 O O . ASN A 1 79 ? 18.949 4.809 -8.890 1.00 89.62 79 ASN A O 1
ATOM 651 N N . LYS A 1 80 ? 19.176 6.634 -7.584 1.00 84.69 80 LYS A N 1
ATOM 652 C CA . LYS A 1 80 ? 19.319 7.594 -8.687 1.00 84.69 80 LYS A CA 1
ATOM 653 C C . LYS A 1 80 ? 20.574 7.361 -9.526 1.00 84.69 80 LYS A C 1
ATOM 655 O O . LYS A 1 80 ? 20.518 7.574 -10.729 1.00 84.69 80 LYS A O 1
ATOM 660 N N . ASP A 1 81 ? 21.657 6.901 -8.910 1.00 89.56 81 ASP A N 1
ATOM 661 C CA . ASP A 1 81 ? 22.952 6.763 -9.581 1.00 89.56 81 ASP A CA 1
ATOM 662 C C . ASP A 1 81 ? 23.025 5.450 -10.366 1.00 89.56 81 ASP A C 1
ATOM 664 O O . ASP A 1 81 ? 23.557 5.388 -11.469 1.00 89.56 81 ASP A O 1
ATOM 668 N N . LEU A 1 82 ? 22.435 4.392 -9.805 1.00 86.12 82 LEU A N 1
ATOM 669 C CA . LEU A 1 82 ? 22.515 3.035 -10.347 1.00 86.12 82 LEU A CA 1
ATOM 670 C C . LEU A 1 82 ? 21.286 2.627 -11.169 1.00 86.12 82 LEU A C 1
ATOM 672 O O . LEU A 1 82 ? 21.290 1.569 -11.788 1.00 86.12 82 LEU A O 1
ATOM 676 N N . SER A 1 83 ? 20.215 3.427 -11.155 1.00 84.38 83 SER A N 1
ATOM 677 C CA . SER A 1 83 ? 18.934 3.123 -11.817 1.00 84.38 83 SER A CA 1
ATOM 678 C C . SER A 1 83 ? 18.313 1.771 -11.425 1.00 84.38 83 SER A C 1
ATOM 680 O O . SER A 1 83 ? 17.464 1.235 -12.138 1.00 84.38 83 SER A O 1
ATOM 682 N N . ILE A 1 84 ? 18.698 1.228 -10.266 1.00 87.88 84 ILE A N 1
ATOM 683 C CA . ILE A 1 84 ? 18.157 -0.018 -9.710 1.00 87.88 84 ILE A CA 1
ATOM 684 C C . ILE A 1 84 ? 17.135 0.275 -8.604 1.00 87.88 84 ILE A C 1
ATOM 686 O O . ILE A 1 84 ? 17.321 1.225 -7.838 1.00 87.88 84 ILE A O 1
ATOM 690 N N . PRO A 1 85 ? 16.060 -0.520 -8.468 1.00 91.06 85 PRO A N 1
ATOM 691 C CA . PRO A 1 85 ? 15.113 -0.369 -7.367 1.00 91.06 85 PRO A CA 1
ATOM 692 C C . PRO A 1 85 ? 15.758 -0.607 -6.003 1.00 91.06 85 PRO A C 1
ATOM 694 O O . PRO A 1 85 ? 16.618 -1.475 -5.857 1.00 91.06 85 PRO A O 1
ATOM 697 N N . TYR A 1 86 ? 15.278 0.100 -4.980 1.00 92.50 86 TYR A N 1
ATOM 698 C CA . TYR A 1 86 ? 15.533 -0.314 -3.603 1.00 92.50 86 TYR A CA 1
ATOM 699 C C . TYR A 1 86 ? 14.763 -1.595 -3.314 1.00 92.50 86 TYR A C 1
ATOM 701 O O . TYR A 1 86 ? 13.554 -1.672 -3.556 1.00 92.50 86 TYR A O 1
ATOM 709 N N . THR A 1 87 ? 15.471 -2.589 -2.786 1.00 93.06 87 THR A N 1
ATOM 710 C CA . THR A 1 87 ? 14.922 -3.922 -2.577 1.00 93.06 87 THR A CA 1
ATOM 711 C C . THR A 1 87 ? 14.840 -4.316 -1.112 1.00 93.06 87 THR A C 1
ATOM 713 O O . THR A 1 87 ? 15.703 -3.974 -0.309 1.00 93.06 87 THR A O 1
ATOM 716 N N . ILE A 1 88 ? 13.817 -5.098 -0.797 1.00 95.00 88 ILE A N 1
ATOM 717 C CA . ILE A 1 88 ? 13.528 -5.677 0.507 1.00 95.00 88 ILE A CA 1
ATOM 718 C C . ILE A 1 88 ? 13.429 -7.194 0.341 1.00 95.00 88 ILE A C 1
ATOM 720 O O . ILE A 1 88 ? 12.890 -7.697 -0.652 1.00 95.00 88 ILE A O 1
ATOM 724 N N . ASP A 1 89 ? 13.948 -7.937 1.310 1.00 94.56 89 ASP A N 1
ATOM 725 C CA . ASP A 1 89 ? 13.918 -9.391 1.279 1.00 94.56 89 ASP A CA 1
ATOM 726 C C . ASP A 1 89 ? 12.505 -9.957 1.545 1.00 94.56 89 ASP A C 1
ATOM 728 O O . ASP A 1 89 ? 11.631 -9.326 2.145 1.00 94.56 89 ASP A O 1
ATOM 732 N N . GLU A 1 90 ? 12.270 -11.191 1.091 1.00 94.75 90 GLU A N 1
ATOM 733 C CA . GLU A 1 90 ? 10.997 -11.897 1.312 1.00 94.75 90 GLU A CA 1
ATOM 734 C C . GLU A 1 90 ? 10.711 -12.121 2.807 1.00 94.75 90 GLU A C 1
ATOM 736 O O . GLU A 1 90 ? 9.558 -12.074 3.242 1.00 94.75 90 GLU A O 1
ATOM 741 N N . GLY A 1 91 ? 11.753 -12.358 3.607 1.00 96.00 91 GLY A N 1
ATOM 742 C CA . GLY A 1 91 ? 11.657 -12.608 5.041 1.00 96.00 91 GLY A CA 1
ATOM 743 C C . GLY A 1 91 ? 11.083 -11.414 5.799 1.00 96.00 91 GLY A C 1
ATOM 744 O O . GLY A 1 91 ? 10.184 -11.602 6.624 1.00 96.00 91 GLY A O 1
ATOM 745 N N . PHE A 1 92 ? 11.514 -10.196 5.470 1.00 95.56 92 PHE A N 1
ATOM 746 C CA . PHE A 1 92 ? 10.955 -8.963 6.014 1.00 95.56 92 PHE A CA 1
ATOM 747 C C . PHE A 1 92 ? 9.471 -8.822 5.675 1.00 95.56 92 PHE A C 1
ATOM 749 O O . PHE A 1 92 ? 8.653 -8.618 6.574 1.00 95.56 92 PHE A O 1
ATOM 756 N N . ILE A 1 93 ? 9.092 -8.986 4.401 1.00 95.94 93 ILE A N 1
ATOM 757 C CA . ILE A 1 93 ? 7.687 -8.872 3.975 1.00 95.94 93 ILE A CA 1
ATOM 758 C C . ILE A 1 93 ? 6.819 -9.928 4.665 1.00 95.94 93 ILE A C 1
ATOM 760 O O . ILE A 1 93 ? 5.719 -9.621 5.132 1.00 95.94 93 ILE A O 1
ATOM 764 N N . ARG A 1 94 ? 7.319 -11.160 4.800 1.00 95.62 94 ARG A N 1
ATOM 765 C CA . ARG A 1 94 ? 6.646 -12.237 5.536 1.00 95.62 94 ARG A CA 1
ATOM 766 C C . ARG A 1 94 ? 6.477 -11.901 7.020 1.00 95.62 94 ARG A C 1
ATOM 768 O O . ARG A 1 94 ? 5.390 -12.095 7.564 1.00 95.62 94 ARG A O 1
ATOM 775 N N . SER A 1 95 ? 7.515 -11.372 7.666 1.00 95.06 95 SER A N 1
ATOM 776 C CA . SER A 1 95 ? 7.465 -10.933 9.067 1.00 95.06 95 SER A CA 1
ATOM 777 C C . SER A 1 95 ? 6.453 -9.801 9.265 1.00 95.06 95 SER A C 1
ATOM 779 O O . SER A 1 95 ? 5.599 -9.873 10.152 1.00 95.06 95 SER A O 1
ATOM 781 N N . LEU A 1 96 ? 6.464 -8.804 8.375 1.00 94.06 96 LEU A N 1
ATOM 782 C CA . LEU A 1 96 ? 5.517 -7.693 8.377 1.00 94.06 96 LEU A CA 1
ATOM 783 C C . LEU A 1 96 ? 4.070 -8.180 8.215 1.00 94.06 96 LEU A C 1
ATOM 785 O O . LEU A 1 96 ? 3.208 -7.781 8.996 1.00 94.06 96 LEU A O 1
ATOM 789 N N . LYS A 1 97 ? 3.804 -9.079 7.257 1.00 93.12 97 LYS A N 1
ATOM 790 C CA . LYS A 1 97 ? 2.488 -9.723 7.086 1.00 93.12 97 LYS A CA 1
ATOM 791 C C . LYS A 1 97 ? 2.030 -10.392 8.378 1.00 93.12 97 LYS A C 1
ATOM 793 O O . LYS A 1 97 ? 0.919 -10.146 8.836 1.00 93.12 97 LYS A O 1
ATOM 798 N N . ASN A 1 98 ? 2.890 -11.194 9.003 1.00 92.38 98 ASN A N 1
ATOM 799 C CA . ASN A 1 98 ? 2.559 -11.886 10.250 1.00 92.38 98 ASN A CA 1
ATOM 800 C C . ASN A 1 98 ? 2.278 -10.918 11.407 1.00 92.38 98 ASN A C 1
ATOM 802 O O . ASN A 1 98 ? 1.348 -11.149 12.179 1.00 92.38 98 ASN A O 1
ATOM 806 N N . LYS A 1 99 ? 3.036 -9.820 11.504 1.00 90.06 99 LYS A N 1
ATOM 807 C CA . LYS A 1 99 ? 2.832 -8.785 12.525 1.00 90.06 99 LYS A CA 1
ATOM 808 C C . LYS A 1 99 ? 1.488 -8.072 12.360 1.00 90.06 99 LYS A C 1
ATOM 810 O O . LYS A 1 99 ? 0.805 -7.854 13.355 1.00 90.06 99 LYS A O 1
ATOM 815 N N . LEU A 1 100 ? 1.097 -7.754 11.125 1.00 88.94 100 LEU A N 1
ATOM 816 C CA . LEU A 1 100 ? -0.142 -7.025 10.823 1.00 88.94 100 LEU A CA 1
ATOM 817 C C . LEU A 1 100 ? -1.407 -7.902 10.812 1.00 88.94 100 LEU A C 1
ATOM 819 O O . LEU A 1 100 ? -2.512 -7.367 10.841 1.00 88.94 100 LEU A O 1
ATOM 823 N N . ARG A 1 101 ? -1.285 -9.240 10.829 1.00 83.12 101 ARG A N 1
ATOM 824 C CA . ARG A 1 101 ? -2.444 -10.147 11.005 1.00 83.12 101 ARG A CA 1
ATOM 825 C C . ARG A 1 101 ? -3.123 -9.987 12.361 1.00 83.12 101 ARG A C 1
ATOM 827 O O . ARG A 1 101 ? -4.318 -10.247 12.474 1.00 83.12 101 ARG A O 1
ATOM 834 N N . LYS A 1 102 ? -2.368 -9.606 13.391 1.00 78.06 102 LYS A N 1
ATOM 835 C CA . LYS A 1 102 ? -2.924 -9.313 14.712 1.00 78.06 102 LYS A CA 1
ATOM 836 C C . LYS A 1 102 ? -3.379 -7.850 14.727 1.00 78.06 102 LYS A C 1
ATOM 838 O O . LYS A 1 102 ? -2.621 -7.001 14.256 1.00 78.06 102 LYS A O 1
ATOM 843 N N . PRO A 1 103 ? -4.570 -7.532 15.266 1.00 69.88 103 PRO A N 1
ATOM 844 C CA . PRO A 1 103 ? -4.942 -6.144 15.509 1.00 69.88 103 PRO A CA 1
ATOM 845 C C . PRO A 1 103 ? -3.845 -5.502 16.359 1.00 69.88 103 PRO A C 1
ATOM 847 O O . PRO A 1 103 ? -3.553 -6.000 17.448 1.00 69.88 103 PRO A O 1
ATOM 850 N N . LEU A 1 104 ? -3.197 -4.442 15.865 1.00 66.81 104 LEU A N 1
ATOM 851 C CA . LEU A 1 104 ? -2.341 -3.659 16.748 1.00 66.81 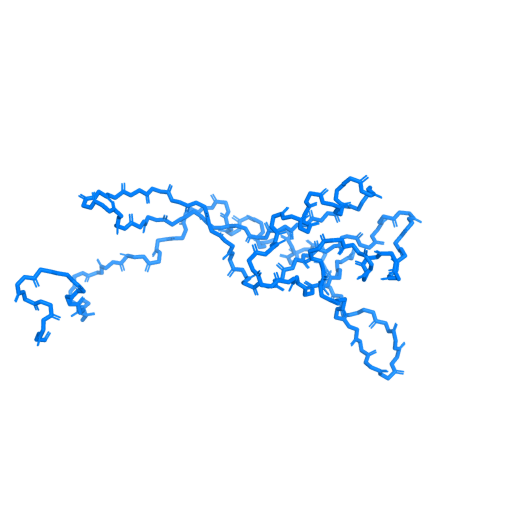104 LEU A CA 1
ATOM 852 C C . LEU A 1 104 ? -3.275 -2.836 17.619 1.00 66.81 104 LEU A C 1
ATOM 854 O O . LEU A 1 104 ? -4.039 -2.009 17.111 1.00 66.81 104 LEU A O 1
ATOM 858 N N . ASP A 1 105 ? -3.207 -3.053 18.925 1.00 63.94 105 ASP A N 1
ATOM 859 C CA . ASP A 1 105 ? -3.930 -2.225 19.872 1.00 63.94 105 ASP A CA 1
ATOM 860 C C . ASP A 1 105 ? -3.198 -0.889 20.054 1.00 63.94 105 ASP A C 1
ATOM 862 O O . ASP A 1 105 ? -2.535 -0.618 21.049 1.00 63.94 105 ASP A O 1
ATOM 866 N N . ILE A 1 106 ? -3.249 -0.049 19.016 1.00 62.94 106 ILE A N 1
ATOM 867 C CA . ILE A 1 106 ? -2.653 1.298 19.031 1.00 62.94 106 ILE A CA 1
ATOM 868 C C . ILE A 1 106 ? -3.396 2.202 20.034 1.00 62.94 106 ILE A C 1
ATOM 870 O O . ILE A 1 106 ? -2.891 3.258 20.406 1.00 62.94 106 ILE A O 1
ATOM 874 N N . ASN A 1 107 ? -4.589 1.794 20.476 1.00 64.06 107 ASN A N 1
ATOM 875 C CA . ASN A 1 107 ? -5.400 2.522 21.443 1.00 64.06 107 ASN A CA 1
ATOM 876 C C 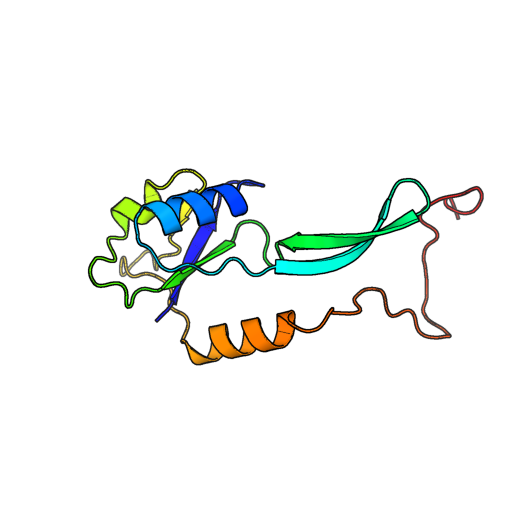. ASN A 1 107 ? -5.359 1.876 22.841 1.00 64.06 107 ASN A C 1
ATOM 878 O O . ASN A 1 107 ? -6.243 2.176 23.644 1.00 64.06 107 ASN A O 1
ATOM 882 N N . ASP A 1 108 ? -4.373 1.020 23.136 1.00 68.56 108 ASP A N 1
ATOM 883 C CA . ASP A 1 108 ? -4.229 0.396 24.454 1.00 68.56 108 ASP A CA 1
ATOM 884 C C . ASP A 1 108 ? -3.842 1.460 25.495 1.00 68.56 108 ASP A C 1
ATOM 886 O O . ASP A 1 108 ? -2.674 1.813 25.692 1.00 68.56 108 ASP A O 1
ATOM 890 N N . LEU A 1 109 ? -4.861 2.053 26.115 1.00 73.19 109 LEU A N 1
ATOM 891 C CA . LEU A 1 109 ? -4.716 3.007 27.202 1.00 73.19 109 LEU A CA 1
ATOM 892 C C . LEU A 1 109 ? -4.576 2.229 28.504 1.00 73.19 109 LEU A C 1
ATOM 894 O O . LEU A 1 109 ? -5.502 1.555 28.952 1.00 73.19 109 LEU A O 1
ATOM 898 N N . LYS A 1 110 ? -3.421 2.364 29.148 1.00 79.69 110 LYS A N 1
ATOM 899 C CA . LYS A 1 110 ? -3.170 1.747 30.449 1.00 79.69 110 LYS A CA 1
ATOM 900 C C . LYS A 1 110 ? -3.597 2.695 31.562 1.00 79.69 110 LYS A C 1
ATOM 902 O O . LYS A 1 110 ? -3.603 3.918 31.407 1.00 79.69 110 LYS A O 1
ATOM 907 N N . LYS A 1 111 ? -3.941 2.140 32.725 1.00 82.88 111 LYS A N 1
ATOM 908 C CA . LYS A 1 111 ? -4.209 2.952 33.919 1.00 82.88 111 LYS A CA 1
ATOM 909 C C . LYS A 1 111 ? -2.987 3.835 34.205 1.00 82.88 111 LYS A C 1
ATOM 911 O O . LYS A 1 111 ? -1.877 3.325 34.317 1.00 82.88 111 LYS A O 1
ATOM 916 N N . GLY A 1 112 ? -3.201 5.146 34.304 1.00 86.44 112 GLY A N 1
ATOM 917 C CA . GLY A 1 112 ? -2.131 6.136 34.482 1.00 86.44 112 GLY A CA 1
ATOM 918 C C . GLY A 1 112 ? -1.597 6.763 33.187 1.00 86.44 112 GLY A C 1
ATOM 919 O O . GLY A 1 112 ? -0.757 7.658 33.258 1.00 86.44 112 GLY A O 1
ATOM 920 N N . SER A 1 113 ? -2.084 6.359 32.008 1.00 84.75 113 SER A N 1
ATOM 921 C CA . SER A 1 113 ? -1.780 7.053 30.753 1.00 84.75 113 SER A CA 1
ATOM 922 C C . SER A 1 113 ? -2.313 8.491 30.776 1.00 84.75 113 SER A C 1
ATOM 924 O O . SER A 1 113 ? -3.468 8.732 31.126 1.00 84.75 113 SER A O 1
ATOM 926 N N . LYS A 1 114 ? -1.485 9.454 30.353 1.00 83.12 114 LYS A N 1
ATOM 927 C CA . LYS A 1 114 ? -1.940 10.821 30.063 1.00 83.12 114 LYS A CA 1
ATOM 928 C C . LYS A 1 114 ? -2.786 10.795 28.792 1.00 83.12 114 LYS A C 1
ATOM 930 O O . LYS A 1 114 ? -2.338 10.275 27.772 1.00 83.12 114 LYS A O 1
ATOM 935 N N . VAL A 1 115 ? -3.996 11.339 28.859 1.00 83.38 115 VAL A N 1
ATOM 936 C CA . VAL A 1 115 ? -4.955 11.347 27.748 1.00 83.38 115 VAL A CA 1
ATOM 937 C C . VAL A 1 115 ? -5.426 12.764 27.461 1.00 83.38 115 VAL A C 1
ATOM 939 O O . VAL A 1 115 ? -5.502 13.583 28.370 1.00 83.38 115 VAL A O 1
ATOM 942 N N . ASN A 1 116 ? -5.778 13.022 26.202 1.00 81.62 116 ASN A N 1
ATOM 943 C CA . ASN A 1 116 ? -6.424 14.260 25.775 1.00 81.62 116 ASN A CA 1
ATOM 944 C C . ASN A 1 116 ? -7.862 13.949 25.355 1.00 81.62 116 ASN A C 1
ATOM 946 O O . ASN A 1 116 ? -8.105 12.999 24.602 1.00 81.62 116 ASN A O 1
ATOM 950 N N . ILE A 1 117 ? -8.816 14.750 25.824 1.00 81.38 117 ILE A N 1
ATOM 951 C CA . ILE A 1 117 ? -10.227 14.592 25.472 1.00 81.38 117 ILE A CA 1
ATOM 952 C C . ILE A 1 117 ? -10.445 15.230 24.099 1.00 81.38 117 ILE A C 1
ATOM 954 O O . ILE A 1 117 ? -10.322 16.436 23.935 1.00 81.38 117 ILE A O 1
ATOM 958 N N . THR A 1 118 ? -10.773 14.426 23.088 1.00 79.69 118 THR A N 1
ATOM 959 C CA . THR A 1 118 ? -10.892 14.908 21.698 1.00 79.69 118 THR A CA 1
ATOM 960 C C . THR A 1 118 ? -12.308 15.344 21.304 1.00 79.69 118 THR A C 1
ATOM 962 O O . THR A 1 118 ? -12.468 16.025 20.294 1.00 79.69 118 THR A O 1
ATOM 965 N N . LYS A 1 119 ? -13.344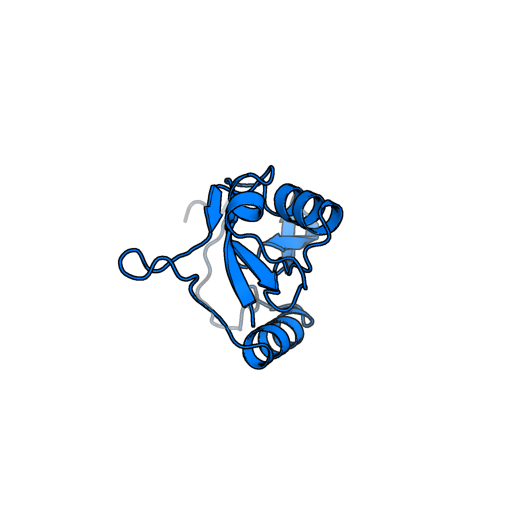 14.968 22.073 1.00 68.94 119 LYS A N 1
ATOM 966 C CA . LYS A 1 119 ? -14.762 15.302 21.821 1.00 68.94 119 LYS A CA 1
ATOM 967 C C . LYS A 1 119 ? -15.558 15.461 23.125 1.00 68.94 119 LYS A C 1
ATOM 969 O O . LYS A 1 119 ? -15.214 14.851 24.133 1.00 68.94 119 LYS A O 1
ATOM 974 N N . GLY A 1 120 ? -16.647 16.233 23.086 1.00 76.56 120 GLY A N 1
ATOM 975 C CA . GLY A 1 120 ? -17.551 16.472 24.223 1.00 76.56 120 GLY A CA 1
ATOM 976 C C . GLY A 1 120 ? -17.263 17.775 24.980 1.00 76.56 120 GLY A C 1
ATOM 977 O O . GLY A 1 120 ? -16.332 18.502 24.655 1.00 76.56 120 GLY A O 1
ATOM 978 N N . LYS A 1 121 ? -18.065 18.091 26.007 1.00 81.25 121 LYS A N 1
ATOM 979 C CA . LYS A 1 121 ? -17.997 19.370 26.755 1.00 81.25 121 LYS A CA 1
ATOM 980 C C . LYS A 1 121 ? -16.623 19.650 27.389 1.00 81.25 121 LYS A C 1
ATOM 982 O O . LYS A 1 121 ? -16.284 20.803 27.625 1.00 81.25 121 LYS A O 1
ATOM 987 N N . LEU A 1 122 ? -15.840 18.601 27.637 1.00 80.50 122 LEU A N 1
ATOM 988 C CA . LEU A 1 122 ? -14.517 18.670 28.256 1.00 80.50 122 LEU A CA 1
ATOM 989 C C . LEU A 1 122 ? -13.359 18.673 27.242 1.00 80.50 122 LEU A C 1
ATOM 991 O O . LEU A 1 122 ? -12.211 18.665 27.654 1.00 80.50 122 LEU A O 1
ATOM 995 N N . SER A 1 123 ? -13.620 18.698 25.929 1.00 78.56 123 SER A N 1
ATOM 996 C CA . SER A 1 123 ? -12.562 18.601 24.907 1.00 78.56 123 SER A CA 1
ATOM 997 C C . SER A 1 123 ? -11.762 19.886 24.666 1.00 78.56 123 SER A C 1
ATOM 999 O O . SER A 1 123 ? -10.956 19.936 23.743 1.00 78.56 123 SER A O 1
ATOM 1001 N N . LYS A 1 124 ? -12.049 20.958 25.410 1.00 61.00 124 LYS A N 1
ATOM 1002 C CA . LYS A 1 124 ? -11.377 22.264 25.291 1.00 61.00 124 LYS A CA 1
ATOM 1003 C C . LYS A 1 124 ? -10.437 22.569 26.465 1.00 61.00 124 LYS A C 1
ATOM 1005 O O . LYS A 1 124 ? -9.982 23.704 26.569 1.00 61.00 124 LYS A O 1
ATOM 1010 N N . PHE A 1 125 ? -10.180 21.585 27.324 1.00 50.88 125 PHE A N 1
ATOM 1011 C CA . PHE A 1 125 ? -9.233 21.675 28.431 1.00 50.88 125 PHE A CA 1
ATOM 1012 C C . PHE A 1 125 ? -8.054 20.739 28.184 1.00 50.88 125 PHE A C 1
ATOM 1014 O O . PHE A 1 125 ? -8.306 19.597 27.731 1.00 50.88 125 PHE A O 1
#

Secondary structure (DSSP, 8-state):
-EEEEEEPTT-HHHHHHHHHHTT--EE--EEEEEEEETTEEEEEEEESSTTEEEEETTSTT--HHHHHTSTTEEEE-B-TTT-PBPEE-HHHHHHHHHHHTSPP-TT-PPTT------SSTTTT-

Sequence (125 aa):
MWAVAQTKPKQEHKAEINLNNQGYRCYLPLINRKKFIKDTWVSCSEVFFSNYIFIDLSSINANFSKINNTYGISKLLVNKDLSIPYTIDEGFIRSLKNKLRKPLDINDLKKGSKVNITKGKLSKF

Radius of gyration: 18.55 Å; chains: 1; bounding box: 44×36×51 Å